Protein AF-A0A944C0K7-F1 (afdb_monomer)

pLDDT: mean 87.81, std 10.95, range [51.09, 97.62]

Mean predicted aligned error: 5.18 Å

Foldseek 3Di:
DPDPVVVVVLVVQLVVLCVVLVVLQVVVVVLLVCCVPVVADDCVVDDNPSPPSNLLSQLSNQLSVCLVVLCVPPNVCSNVVSVVSSVVSSVVVRVVCVVRHD

Secondary structure (DSSP, 8-state):
---HHHHHHHHHHHHHHHHHHHHHHHHHHHHHHHHHHHSS--GGGS-TTHHHHHHHHHHHHHHHHHHHHHHHHHGGGHHHHHHHHHHHHHHHHHHHHHHHH-

Sequence (102 aa):
MKCKSFNLYYLLSCIGVLIASYYPLSMGVRVITDMIVNGTVMKEDYPKYIIPYTPISIAVIVGVLLMPLCIKLFKKLALAIGAWFSTAVFFVAEFLFEQKVV

Structure (mmCIF, N/CA/C/O backbone):
data_AF-A0A944C0K7-F1
#
_entry.id   AF-A0A944C0K7-F1
#
loop_
_atom_site.group_PDB
_atom_site.id
_atom_site.type_symbol
_atom_site.label_atom_id
_atom_site.label_alt_id
_atom_site.label_comp_id
_atom_site.label_asym_id
_atom_site.label_entity_id
_atom_site.label_seq_id
_atom_site.pdbx_PDB_ins_code
_atom_site.Cartn_x
_atom_site.Cartn_y
_atom_site.Cartn_z
_atom_site.occupancy
_atom_site.B_iso_or_equiv
_atom_site.auth_seq_id
_atom_site.auth_comp_id
_atom_site.auth_asym_id
_atom_site.auth_atom_id
_atom_site.pdbx_PDB_model_num
ATOM 1 N N . MET A 1 1 ? -19.872 -3.488 13.853 1.00 51.09 1 MET A N 1
ATOM 2 C CA . MET A 1 1 ? -20.203 -2.226 14.550 1.00 51.09 1 MET A CA 1
ATOM 3 C C . MET A 1 1 ? -21.093 -1.407 13.626 1.00 51.09 1 MET A C 1
ATOM 5 O O . MET A 1 1 ? -20.600 -0.922 12.622 1.00 51.09 1 MET A O 1
ATOM 9 N N . LYS A 1 2 ? -22.407 -1.318 13.878 1.00 53.75 2 LYS A N 1
ATOM 10 C CA . LYS A 1 2 ? -23.312 -0.465 13.083 1.00 53.75 2 LYS A CA 1
ATOM 11 C C . LYS A 1 2 ? -23.355 0.935 13.709 1.00 53.75 2 LYS A C 1
ATOM 13 O O . LYS A 1 2 ? -24.329 1.300 14.348 1.00 53.75 2 LYS A O 1
ATOM 18 N N . CYS A 1 3 ? -22.279 1.700 13.541 1.00 70.50 3 CYS A N 1
ATOM 19 C CA . CYS A 1 3 ? -22.294 3.145 13.773 1.00 70.50 3 CYS A CA 1
ATOM 20 C C . CYS A 1 3 ? -22.199 3.821 12.408 1.00 70.50 3 CYS A C 1
ATOM 22 O O . CYS A 1 3 ? -21.184 3.668 11.731 1.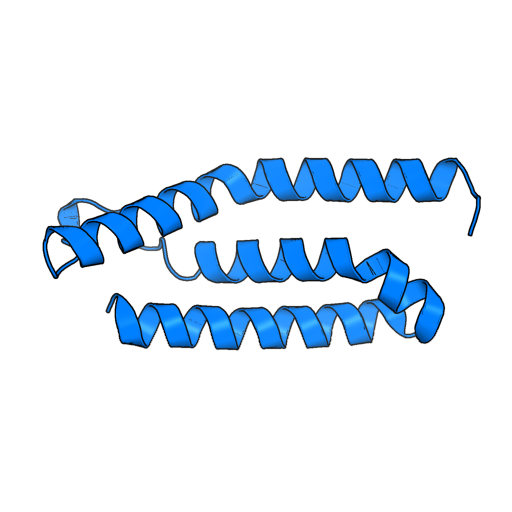00 70.50 3 C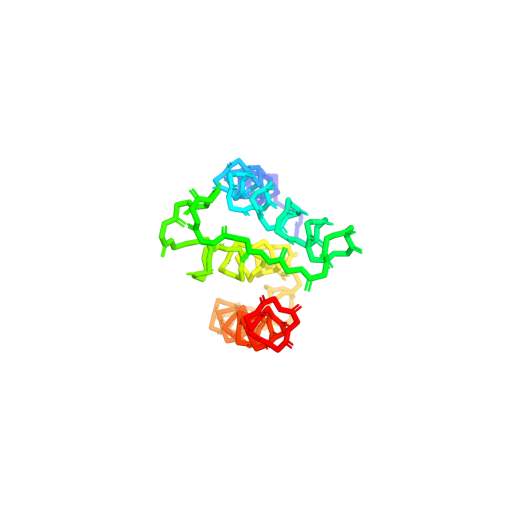YS A O 1
ATOM 24 N N . LYS A 1 4 ? -23.238 4.562 11.992 1.00 80.19 4 LYS A N 1
ATOM 25 C CA . LYS A 1 4 ? -23.235 5.290 10.706 1.00 80.19 4 LYS A CA 1
ATOM 26 C C . LYS A 1 4 ? -21.993 6.181 10.559 1.00 80.19 4 LYS A C 1
ATOM 28 O O . LYS A 1 4 ? -21.399 6.203 9.490 1.00 80.19 4 LYS A O 1
ATOM 33 N N . SER A 1 5 ? -21.566 6.822 11.650 1.00 87.25 5 SER A N 1
ATOM 34 C CA . SER A 1 5 ? -20.352 7.651 11.694 1.00 87.25 5 SER A CA 1
ATOM 35 C C . SER A 1 5 ? -19.073 6.859 11.375 1.00 87.25 5 SER A C 1
ATOM 37 O O . SER A 1 5 ? -18.273 7.291 10.553 1.00 87.25 5 SER A O 1
ATOM 39 N N . PHE A 1 6 ? -18.919 5.648 11.927 1.00 88.25 6 PHE A N 1
ATOM 40 C CA . PHE A 1 6 ? -17.751 4.801 11.652 1.00 88.25 6 PHE A CA 1
ATOM 41 C C . PHE A 1 6 ? -17.699 4.344 10.190 1.00 88.25 6 PHE A C 1
ATOM 43 O O . PHE A 1 6 ? -16.644 4.391 9.567 1.00 88.25 6 PHE A O 1
ATOM 50 N N . ASN A 1 7 ? -18.840 3.937 9.629 1.00 89.56 7 ASN A N 1
ATOM 51 C CA . ASN A 1 7 ? -18.904 3.516 8.229 1.00 89.56 7 ASN A CA 1
ATOM 52 C C . ASN A 1 7 ? -18.591 4.674 7.273 1.00 89.56 7 ASN A C 1
ATOM 54 O O . ASN A 1 7 ? -17.911 4.461 6.274 1.00 89.56 7 ASN A O 1
ATOM 58 N N . LEU A 1 8 ? -19.063 5.886 7.584 1.00 93.06 8 LEU A N 1
ATOM 59 C CA . LEU A 1 8 ? -18.758 7.078 6.796 1.00 93.06 8 LEU A CA 1
ATOM 60 C C . LEU A 1 8 ? -17.272 7.438 6.885 1.00 93.06 8 LEU A C 1
ATOM 62 O O . LEU A 1 8 ? -16.647 7.657 5.854 1.00 93.06 8 LEU A O 1
ATOM 66 N N . TYR A 1 9 ? -16.699 7.441 8.092 1.00 92.50 9 TYR A N 1
ATOM 67 C CA . TYR A 1 9 ? -15.265 7.646 8.294 1.00 92.50 9 TYR A CA 1
ATOM 68 C C . TYR A 1 9 ? -14.439 6.644 7.478 1.00 92.50 9 TYR A C 1
ATOM 70 O O . TYR A 1 9 ? -13.590 7.050 6.693 1.00 92.50 9 TYR A O 1
ATOM 78 N N . TYR A 1 10 ? -14.745 5.349 7.595 1.00 94.00 10 TYR A N 1
ATOM 79 C CA . TYR A 1 10 ? -14.054 4.293 6.858 1.00 94.00 10 TYR A CA 1
ATOM 80 C C . TYR A 1 10 ? -14.159 4.477 5.338 1.00 94.00 10 TYR A C 1
ATOM 82 O O . TYR A 1 10 ? -13.160 4.349 4.632 1.00 94.00 10 TYR A O 1
ATOM 90 N N . LEU A 1 11 ? -15.349 4.817 4.834 1.00 95.50 11 LEU A N 1
ATOM 91 C CA . LEU A 1 11 ? -15.562 5.075 3.412 1.00 95.50 11 LEU A CA 1
ATOM 92 C C . LEU A 1 11 ? -14.731 6.270 2.927 1.00 95.50 11 LEU A C 1
ATOM 94 O O . LEU A 1 11 ? -14.065 6.166 1.900 1.00 95.50 11 LEU A O 1
ATOM 98 N N . LEU A 1 12 ? -14.732 7.379 3.673 1.00 96.69 12 LEU A N 1
ATOM 99 C CA . LEU A 1 12 ? -13.929 8.557 3.346 1.00 96.69 12 LEU A CA 1
ATOM 100 C C . LEU A 1 12 ? -12.430 8.247 3.386 1.00 96.69 12 LEU A C 1
ATOM 102 O O . LEU A 1 12 ? -11.703 8.693 2.503 1.00 96.69 12 LEU A O 1
ATOM 106 N N . SER A 1 13 ? -11.970 7.445 4.351 1.00 95.31 13 SER A N 1
ATOM 107 C CA . SER A 1 13 ? -10.583 6.975 4.393 1.00 95.31 13 SER A CA 1
ATOM 108 C C . SER A 1 13 ? -10.232 6.141 3.163 1.00 95.31 13 SER A C 1
ATOM 110 O O . SER A 1 13 ? -9.197 6.386 2.551 1.00 95.31 13 SER A O 1
ATOM 112 N N . CYS A 1 14 ? -11.096 5.206 2.754 1.00 96.62 14 CYS A N 1
ATOM 113 C CA . CYS A 1 14 ? -10.875 4.406 1.548 1.00 96.62 14 CYS A CA 1
ATOM 114 C C . CYS A 1 14 ? -10.784 5.290 0.300 1.00 96.62 14 CYS A C 1
ATOM 116 O O . CYS A 1 14 ? -9.832 5.174 -0.465 1.00 96.62 14 CYS A O 1
ATOM 118 N N . ILE A 1 15 ? -11.743 6.200 0.114 1.00 97.62 15 ILE A N 1
ATOM 119 C CA . ILE A 1 15 ? -11.770 7.107 -1.040 1.00 97.62 15 ILE A CA 1
ATOM 120 C C . ILE A 1 15 ? -10.532 8.007 -1.047 1.00 97.62 15 ILE A C 1
ATOM 122 O O . ILE A 1 15 ? -9.859 8.109 -2.069 1.00 97.62 15 ILE A O 1
ATOM 126 N N . GLY A 1 16 ? -10.195 8.625 0.087 1.00 97.25 16 GLY A N 1
ATOM 127 C CA . GLY A 1 16 ? -9.039 9.513 0.189 1.00 97.25 16 GLY A CA 1
ATOM 128 C C . GLY A 1 16 ? -7.727 8.800 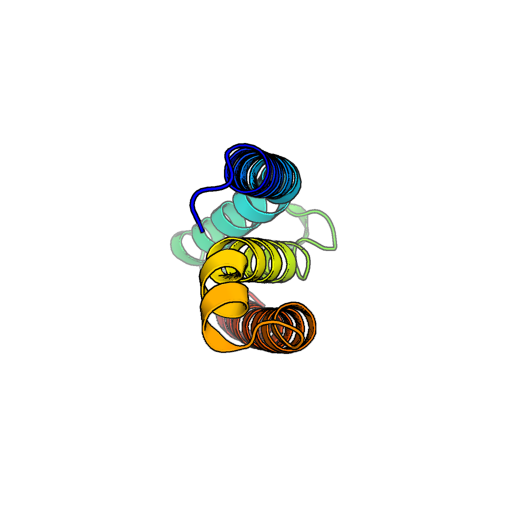-0.133 1.00 97.25 16 GLY A C 1
ATOM 129 O O . GLY A 1 16 ? -6.907 9.325 -0.883 1.00 97.25 16 GLY A O 1
ATOM 130 N N . VAL A 1 17 ? -7.557 7.575 0.367 1.00 96.81 17 VAL A N 1
ATOM 131 C CA . VAL A 1 17 ? -6.363 6.762 0.105 1.00 96.81 17 VAL A CA 1
ATOM 132 C C . VAL A 1 17 ? -6.296 6.336 -1.358 1.00 96.81 17 VAL A C 1
ATOM 134 O O . VAL A 1 17 ? -5.225 6.420 -1.950 1.00 96.81 17 VAL A O 1
ATOM 137 N N . LEU A 1 18 ? -7.415 5.936 -1.970 1.00 96.50 18 LEU A N 1
ATOM 138 C CA . LEU A 1 18 ? -7.460 5.587 -3.394 1.00 96.50 18 LEU A CA 1
ATOM 139 C C . LEU A 1 18 ? -7.104 6.781 -4.288 1.00 96.50 18 LEU A C 1
ATOM 141 O O . LEU A 1 18 ? -6.323 6.624 -5.223 1.00 96.50 18 LEU A O 1
ATOM 145 N N . ILE A 1 19 ? -7.619 7.974 -3.975 1.00 96.81 19 ILE A N 1
ATOM 146 C CA . ILE A 1 19 ? -7.292 9.206 -4.705 1.00 96.81 19 ILE A CA 1
ATOM 147 C C . ILE A 1 19 ? -5.801 9.530 -4.562 1.00 96.81 19 ILE A C 1
ATOM 149 O O . ILE A 1 19 ? -5.120 9.733 -5.565 1.00 96.81 19 ILE A O 1
ATOM 153 N N . ALA A 1 20 ? -5.273 9.529 -3.334 1.00 94.44 20 ALA A N 1
ATOM 154 C CA . ALA A 1 20 ? -3.859 9.811 -3.076 1.00 94.44 20 ALA A CA 1
ATOM 155 C C . ALA A 1 20 ? -2.917 8.783 -3.733 1.00 94.44 20 ALA A C 1
ATOM 157 O O . ALA A 1 20 ? -1.814 9.125 -4.156 1.00 94.44 20 ALA A O 1
ATOM 158 N N . SER A 1 21 ? -3.369 7.534 -3.856 1.00 95.44 21 SER A N 1
ATOM 159 C CA . SER A 1 21 ? -2.602 6.420 -4.424 1.00 95.44 21 SER A CA 1
ATOM 160 C C . SER A 1 21 ? -2.688 6.320 -5.949 1.00 95.44 21 SER A C 1
ATOM 162 O O . SER A 1 21 ? -1.967 5.519 -6.542 1.00 95.44 21 SER A O 1
ATOM 164 N N . TYR A 1 22 ? -3.545 7.105 -6.609 1.00 93.69 22 TYR A N 1
ATOM 165 C CA . TYR A 1 22 ? -3.794 6.973 -8.047 1.00 93.69 22 TYR A CA 1
ATOM 166 C C . TYR A 1 22 ? -2.521 7.150 -8.888 1.00 93.69 22 TYR A C 1
ATOM 168 O O . TYR A 1 22 ? -2.231 6.341 -9.773 1.00 93.69 22 TYR A O 1
ATOM 176 N N . TYR A 1 23 ? -1.732 8.186 -8.592 1.00 90.75 23 TYR A N 1
ATOM 177 C CA . TYR A 1 23 ? -0.515 8.468 -9.350 1.00 90.75 23 TYR A CA 1
ATOM 178 C C . TYR A 1 23 ? 0.544 7.366 -9.172 1.00 90.75 23 TYR A C 1
ATOM 180 O O . TYR A 1 23 ? 0.927 6.776 -10.183 1.00 90.75 23 TYR A O 1
ATOM 188 N N . PRO A 1 24 ? 0.964 6.988 -7.946 1.00 91.31 24 PRO A N 1
ATOM 189 C CA . PRO A 1 24 ? 1.931 5.905 -7.786 1.00 91.31 24 PRO A CA 1
ATOM 190 C C . PRO A 1 24 ? 1.453 4.576 -8.376 1.00 91.31 24 PRO A C 1
ATOM 192 O O . PRO A 1 24 ? 2.225 3.912 -9.054 1.00 91.31 24 PRO A O 1
ATOM 195 N N . LEU A 1 25 ? 0.177 4.207 -8.204 1.00 91.81 25 LEU A N 1
ATOM 196 C CA . LEU A 1 25 ? -0.348 2.963 -8.775 1.00 91.81 25 LEU A CA 1
ATOM 197 C C . LEU A 1 25 ? -0.333 2.962 -10.304 1.00 91.81 25 LEU A C 1
ATOM 199 O O . LEU A 1 25 ? 0.065 1.966 -10.905 1.00 91.81 25 LEU A O 1
ATOM 203 N N . SER A 1 26 ? -0.743 4.060 -10.944 1.00 90.81 26 SER A N 1
ATOM 204 C CA . SER A 1 26 ? -0.730 4.143 -12.410 1.00 90.81 26 SER A CA 1
ATOM 205 C C . SER A 1 26 ? 0.694 4.084 -12.973 1.00 90.81 26 SER A C 1
ATOM 207 O O . SER A 1 26 ? 0.920 3.420 -13.985 1.00 90.81 26 SER A O 1
ATOM 209 N N . MET A 1 27 ? 1.667 4.686 -12.283 1.00 88.56 27 MET A N 1
ATOM 210 C CA . MET A 1 27 ? 3.085 4.556 -12.628 1.00 88.56 27 MET A CA 1
ATOM 211 C C . MET A 1 27 ? 3.597 3.128 -12.410 1.00 88.56 27 MET A C 1
ATOM 213 O O . MET A 1 27 ? 4.279 2.596 -13.279 1.00 88.56 27 MET A O 1
ATOM 217 N N . GLY A 1 28 ? 3.212 2.469 -11.315 1.00 88.62 28 GLY A N 1
ATOM 218 C CA . GLY A 1 28 ? 3.533 1.063 -11.065 1.00 88.62 28 GLY A CA 1
ATOM 219 C C . GLY A 1 28 ? 3.033 0.121 -12.162 1.00 88.62 28 GLY A C 1
ATOM 220 O O . GLY A 1 28 ? 3.777 -0.741 -12.622 1.00 88.62 28 GLY A O 1
ATOM 221 N N . VAL A 1 29 ? 1.795 0.312 -12.632 1.00 89.44 29 VAL A N 1
ATOM 222 C CA . VAL A 1 29 ? 1.224 -0.473 -13.742 1.00 89.44 29 VAL A CA 1
ATOM 223 C C . VAL A 1 29 ? 2.002 -0.251 -15.038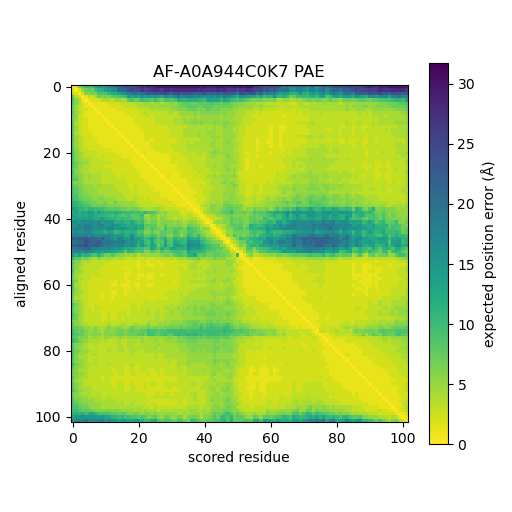 1.00 89.44 29 VAL A C 1
ATOM 225 O O . VAL A 1 29 ? 2.291 -1.220 -15.740 1.00 89.44 29 VAL A O 1
ATOM 228 N N . ARG A 1 30 ? 2.366 0.998 -15.355 1.00 87.44 30 ARG A N 1
ATOM 229 C CA . ARG A 1 30 ? 3.170 1.315 -16.548 1.00 87.44 30 ARG A CA 1
ATOM 230 C C . ARG A 1 30 ? 4.528 0.628 -16.511 1.00 87.44 30 ARG A C 1
ATOM 232 O O . ARG A 1 30 ? 4.871 -0.066 -17.454 1.00 87.44 30 ARG A O 1
ATOM 239 N N . VAL A 1 31 ? 5.221 0.723 -15.381 1.00 86.62 31 VAL A N 1
ATOM 240 C CA . VAL A 1 31 ? 6.523 0.084 -15.162 1.00 86.62 31 VAL A CA 1
ATOM 241 C C . VAL A 1 31 ? 6.448 -1.434 -15.354 1.00 86.62 31 VAL A C 1
ATOM 243 O O . VAL A 1 31 ? 7.273 -2.010 -16.056 1.00 86.62 31 VAL A O 1
ATOM 246 N 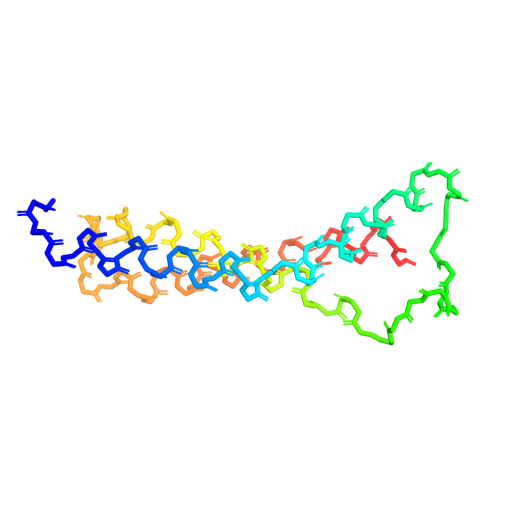N . ILE A 1 32 ? 5.435 -2.093 -14.781 1.00 87.19 32 ILE A N 1
ATOM 247 C CA . ILE A 1 32 ? 5.224 -3.536 -14.980 1.00 87.19 32 ILE A CA 1
ATOM 248 C C . ILE A 1 32 ? 4.931 -3.847 -16.454 1.00 87.19 32 ILE A C 1
ATOM 250 O O . ILE A 1 32 ? 5.446 -4.826 -16.988 1.00 87.19 32 ILE A O 1
ATOM 254 N N . THR A 1 33 ? 4.116 -3.024 -17.116 1.00 87.12 33 THR A N 1
ATOM 255 C CA . THR A 1 33 ? 3.777 -3.201 -18.536 1.00 87.12 33 THR A CA 1
ATOM 256 C C . THR A 1 33 ? 5.023 -3.095 -19.411 1.00 87.12 33 THR A C 1
ATOM 258 O O . THR A 1 33 ? 5.244 -3.964 -20.249 1.00 87.12 33 THR A O 1
ATOM 261 N N . ASP A 1 34 ? 5.877 -2.103 -19.171 1.00 86.12 34 ASP A N 1
ATOM 262 C CA . ASP A 1 34 ? 7.121 -1.923 -19.918 1.00 86.12 34 ASP A CA 1
ATOM 263 C C . ASP A 1 34 ? 8.108 -3.064 -19.669 1.00 86.12 34 ASP A C 1
ATOM 265 O O . ASP A 1 34 ? 8.707 -3.561 -20.621 1.00 86.12 34 ASP A O 1
ATOM 269 N N . MET A 1 35 ? 8.217 -3.559 -18.430 1.00 85.88 35 MET A N 1
ATOM 270 C CA . MET A 1 35 ? 9.001 -4.767 -18.146 1.00 85.88 35 MET A CA 1
ATOM 271 C C . MET A 1 35 ? 8.490 -5.985 -18.922 1.00 85.88 35 MET A C 1
ATOM 273 O O . MET A 1 35 ? 9.292 -6.768 -19.421 1.00 85.88 35 MET A O 1
ATOM 277 N N . ILE A 1 36 ? 7.171 -6.161 -19.039 1.00 86.69 36 ILE A N 1
ATOM 278 C CA . ILE A 1 36 ? 6.578 -7.299 -19.758 1.00 86.69 36 ILE A CA 1
ATOM 279 C C . ILE A 1 36 ? 6.772 -7.167 -21.274 1.00 86.69 36 ILE A C 1
ATOM 281 O O . ILE A 1 36 ? 7.059 -8.162 -21.936 1.00 86.69 36 ILE A O 1
ATOM 285 N N . VAL A 1 37 ? 6.593 -5.965 -21.830 1.00 88.06 37 VAL A N 1
ATOM 286 C CA . VAL A 1 37 ? 6.614 -5.731 -23.284 1.00 88.06 37 VAL A CA 1
ATOM 287 C C . VAL A 1 37 ? 8.038 -5.581 -23.817 1.00 88.06 37 VAL A C 1
ATOM 289 O O . VAL A 1 37 ? 8.374 -6.182 -24.834 1.00 88.06 37 VAL A O 1
ATOM 292 N N . ASN A 1 38 ? 8.876 -4.801 -23.134 1.00 84.50 38 ASN A N 1
ATOM 293 C CA . ASN A 1 38 ? 10.213 -4.427 -23.600 1.00 84.50 38 ASN A CA 1
ATOM 294 C C . ASN A 1 38 ? 11.333 -5.206 -22.891 1.00 84.50 38 ASN A C 1
ATOM 296 O O . ASN A 1 38 ? 12.486 -5.134 -23.310 1.00 84.50 38 ASN A O 1
ATOM 300 N N . GLY A 1 39 ? 11.024 -5.932 -21.810 1.00 82.25 39 GLY A N 1
ATOM 301 C CA . GLY A 1 39 ? 12.009 -6.663 -21.004 1.00 82.25 39 GLY A CA 1
ATOM 302 C C . GLY A 1 39 ? 12.879 -5.774 -20.110 1.00 82.25 39 GLY A C 1
ATOM 303 O O . GLY A 1 39 ? 13.744 -6.283 -19.403 1.00 82.25 39 GLY A O 1
ATOM 304 N N . THR A 1 40 ? 12.679 -4.456 -20.149 1.00 79.25 40 THR A N 1
ATOM 305 C CA . THR A 1 40 ? 13.482 -3.475 -19.419 1.00 79.25 40 THR A CA 1
ATOM 306 C C . THR A 1 40 ? 12.710 -2.172 -19.245 1.00 79.25 40 THR A C 1
ATOM 308 O O . THR A 1 40 ? 11.883 -1.800 -20.076 1.00 79.25 40 THR A O 1
ATOM 311 N N . VAL A 1 41 ? 13.037 -1.446 -18.180 1.00 78.25 41 VAL A N 1
ATOM 312 C CA . VAL A 1 41 ? 12.488 -0.127 -17.858 1.00 78.25 41 VAL A CA 1
ATOM 313 C C . VAL A 1 41 ? 13.588 0.913 -18.047 1.00 78.25 41 VAL A C 1
ATOM 315 O O . VAL A 1 41 ? 14.601 0.898 -17.346 1.00 78.25 41 VAL A O 1
ATOM 318 N N . MET A 1 42 ? 13.423 1.798 -19.032 1.00 72.44 42 MET A N 1
ATOM 319 C CA . MET A 1 42 ? 14.400 2.853 -19.317 1.00 72.44 42 MET A CA 1
ATOM 320 C C . MET A 1 42 ? 14.286 3.967 -18.282 1.00 72.44 42 MET A C 1
ATOM 322 O O . MET A 1 42 ? 13.226 4.556 -18.095 1.00 72.44 42 MET A O 1
ATOM 326 N N . LYS A 1 43 ? 15.391 4.297 -17.606 1.00 66.94 43 LYS A N 1
ATOM 327 C CA . LYS A 1 43 ? 15.401 5.323 -16.546 1.00 66.94 43 LYS A CA 1
ATOM 328 C C . LYS A 1 43 ? 15.039 6.724 -17.050 1.00 66.94 43 LYS A C 1
ATOM 330 O O . LYS A 1 43 ? 14.655 7.559 -16.239 1.00 66.94 43 LYS A O 1
ATOM 335 N N . GLU A 1 44 ? 15.175 6.980 -18.348 1.00 69.06 44 GLU A N 1
ATOM 336 C CA . GLU A 1 44 ? 14.817 8.255 -18.979 1.00 69.06 44 GLU A CA 1
ATOM 337 C C . GLU A 1 44 ? 13.302 8.493 -19.032 1.00 69.06 44 GLU A C 1
ATOM 339 O O . GLU A 1 44 ? 12.860 9.636 -18.913 1.00 69.06 44 GLU A O 1
ATOM 344 N N . ASP A 1 45 ? 12.509 7.425 -19.142 1.00 68.56 45 ASP A N 1
ATOM 345 C CA . ASP A 1 45 ? 11.053 7.503 -19.322 1.00 68.56 45 ASP A CA 1
ATOM 346 C C . ASP A 1 45 ? 10.298 7.727 -18.004 1.00 68.56 45 ASP A C 1
ATOM 348 O O . ASP A 1 45 ? 9.082 7.947 -17.981 1.00 68.56 45 ASP A O 1
ATOM 352 N N . TYR A 1 46 ? 11.020 7.693 -16.882 1.00 66.38 46 TYR A N 1
ATOM 353 C CA . TYR A 1 46 ? 10.435 7.625 -15.557 1.00 66.38 46 TYR A CA 1
ATOM 354 C C . TYR A 1 46 ? 11.024 8.665 -14.597 1.00 66.38 46 TYR A C 1
ATOM 356 O O . TYR A 1 46 ? 12.244 8.793 -14.473 1.00 66.38 46 TYR A O 1
ATOM 364 N N . PRO A 1 47 ? 10.183 9.401 -13.840 1.00 63.66 47 PRO A N 1
ATOM 365 C CA . PRO A 1 47 ? 10.673 10.266 -12.778 1.00 63.66 47 PRO A CA 1
ATOM 366 C C . PRO A 1 47 ? 11.471 9.437 -11.770 1.00 63.66 47 PRO A C 1
ATOM 368 O O . PRO A 1 47 ? 11.094 8.311 -11.444 1.00 63.66 47 PRO A O 1
ATOM 371 N N . LYS A 1 48 ? 12.556 10.022 -11.251 1.00 58.12 48 LYS A N 1
ATOM 372 C CA . LYS A 1 48 ? 13.650 9.356 -10.517 1.00 58.12 48 LYS A CA 1
ATOM 373 C C . LYS A 1 48 ? 13.257 8.545 -9.257 1.00 58.12 48 LYS A C 1
ATOM 375 O O . LYS A 1 48 ? 14.146 8.013 -8.608 1.00 58.12 48 LYS A O 1
ATOM 380 N N . TYR A 1 49 ? 11.977 8.399 -8.904 1.00 56.72 49 TYR A N 1
ATOM 381 C CA . TYR A 1 49 ? 11.528 7.763 -7.657 1.00 56.72 49 TYR A CA 1
ATOM 382 C C . TYR A 1 49 ? 10.149 7.071 -7.744 1.00 56.72 49 TYR A C 1
ATOM 384 O O . TYR A 1 49 ? 9.332 7.248 -6.858 1.00 56.72 49 TYR A O 1
ATOM 392 N N . ILE A 1 50 ? 9.808 6.290 -8.777 1.00 62.69 50 ILE A N 1
ATOM 393 C CA . ILE A 1 50 ? 8.515 5.538 -8.776 1.00 62.69 50 ILE A CA 1
ATOM 394 C C . ILE A 1 50 ? 8.469 4.471 -7.674 1.00 62.69 50 ILE A C 1
ATOM 396 O O . ILE A 1 50 ? 7.425 4.215 -7.062 1.00 62.69 50 ILE A O 1
ATOM 400 N N . ILE A 1 51 ? 9.626 3.873 -7.411 1.00 62.41 51 ILE A N 1
ATOM 401 C CA . ILE A 1 51 ? 9.908 3.060 -6.234 1.00 62.41 51 ILE A CA 1
ATOM 402 C C . ILE A 1 51 ? 10.517 4.033 -5.208 1.00 62.41 51 ILE A C 1
ATOM 404 O O . ILE A 1 51 ? 11.451 4.757 -5.564 1.00 62.41 51 ILE A O 1
ATOM 408 N N . PRO A 1 52 ? 9.975 4.144 -3.981 1.00 78.50 52 PRO A N 1
ATOM 409 C CA . PRO A 1 52 ? 9.078 3.190 -3.324 1.00 78.50 52 PRO A CA 1
ATOM 410 C C . PRO A 1 52 ? 7.585 3.581 -3.315 1.00 78.50 52 PRO A C 1
ATOM 412 O O . PRO A 1 52 ? 6.787 2.938 -2.632 1.00 78.50 52 PRO A O 1
ATOM 415 N N . TYR A 1 53 ? 7.155 4.621 -4.041 1.00 86.88 53 TYR A N 1
ATOM 416 C CA . TYR A 1 53 ? 5.784 5.146 -3.911 1.00 86.88 53 TYR A CA 1
ATOM 417 C C . TYR A 1 53 ? 4.688 4.140 -4.298 1.00 86.88 53 TYR A C 1
ATOM 419 O O . TYR A 1 53 ? 3.606 4.161 -3.704 1.00 86.88 53 TYR A O 1
ATOM 427 N N . THR A 1 54 ? 4.959 3.238 -5.249 1.00 91.69 54 THR A N 1
ATOM 428 C CA . THR A 1 54 ? 4.023 2.155 -5.605 1.00 91.69 54 THR A CA 1
ATOM 429 C C . THR A 1 54 ? 3.860 1.144 -4.454 1.00 91.69 54 THR A C 1
ATOM 431 O O . THR A 1 54 ? 2.727 0.985 -3.987 1.00 91.69 54 THR A O 1
ATOM 434 N N . PRO A 1 55 ? 4.939 0.525 -3.917 1.00 94.00 55 PRO A N 1
ATOM 435 C CA . PRO A 1 55 ? 4.870 -0.292 -2.701 1.00 94.00 55 PRO A CA 1
ATOM 436 C C . PRO A 1 55 ? 4.174 0.386 -1.513 1.00 94.00 55 PRO A C 1
ATOM 438 O O . PRO A 1 55 ? 3.325 -0.230 -0.868 1.00 94.00 55 PRO A O 1
ATOM 441 N N . ILE A 1 56 ? 4.474 1.665 -1.245 1.00 94.88 56 ILE A N 1
ATOM 442 C CA . ILE A 1 56 ? 3.843 2.427 -0.152 1.00 94.88 56 ILE A CA 1
ATOM 443 C C . ILE A 1 56 ? 2.330 2.521 -0.365 1.00 94.88 56 ILE A C 1
ATOM 445 O O . ILE A 1 56 ? 1.554 2.286 0.559 1.00 94.88 56 ILE A O 1
ATOM 449 N N . SER A 1 57 ? 1.897 2.831 -1.586 1.00 95.12 57 SER A N 1
ATOM 450 C CA . SER A 1 57 ? 0.473 2.960 -1.909 1.00 95.12 57 SER A CA 1
ATOM 451 C C . SER A 1 57 ? -0.276 1.640 -1.714 1.00 95.12 57 SER A C 1
ATOM 453 O O . SER A 1 57 ? -1.347 1.621 -1.108 1.00 95.12 57 SER A O 1
ATOM 455 N N . ILE A 1 58 ? 0.314 0.521 -2.149 1.00 95.81 58 ILE A N 1
ATOM 456 C CA . ILE A 1 58 ? -0.242 -0.823 -1.931 1.00 95.81 58 ILE A CA 1
ATOM 457 C C . ILE A 1 58 ? -0.376 -1.106 -0.429 1.00 95.81 58 ILE A C 1
ATOM 459 O O . ILE A 1 58 ? -1.446 -1.509 0.029 1.00 95.81 58 ILE A O 1
ATOM 463 N N . ALA A 1 59 ? 0.679 -0.844 0.346 1.00 97.12 59 ALA A N 1
ATOM 464 C CA . ALA A 1 59 ? 0.686 -1.051 1.789 1.00 97.12 59 ALA A CA 1
ATOM 465 C C . ALA A 1 59 ? -0.416 -0.261 2.508 1.00 97.12 59 ALA A C 1
ATOM 467 O O . ALA A 1 59 ? -1.156 -0.829 3.313 1.00 97.12 59 ALA A O 1
ATOM 468 N N . VAL A 1 60 ? -0.570 1.028 2.192 1.00 96.06 60 VAL A N 1
ATOM 469 C CA . VAL A 1 60 ? -1.570 1.898 2.831 1.00 96.06 60 VAL A CA 1
ATOM 470 C C . VAL A 1 60 ? -2.993 1.486 2.447 1.00 96.06 60 VAL A C 1
ATOM 472 O O . VAL A 1 60 ? -3.856 1.422 3.322 1.00 96.06 60 VAL A O 1
ATOM 475 N N . ILE A 1 61 ? -3.250 1.151 1.176 1.00 97.06 61 ILE A N 1
ATOM 476 C CA . ILE A 1 61 ? -4.562 0.649 0.733 1.00 97.06 61 ILE A CA 1
ATOM 477 C C . ILE A 1 61 ? -4.933 -0.616 1.505 1.00 97.06 61 ILE A C 1
ATOM 479 O O . ILE A 1 61 ? -6.024 -0.695 2.073 1.00 97.06 61 ILE A O 1
ATOM 483 N N . VAL A 1 62 ? -4.023 -1.590 1.562 1.00 96.38 62 VAL A N 1
ATOM 484 C CA . VAL A 1 62 ? -4.260 -2.855 2.263 1.00 96.38 62 VAL A CA 1
ATOM 485 C C . VAL A 1 62 ? -4.496 -2.613 3.756 1.00 96.38 62 VAL A C 1
ATOM 487 O O . VAL A 1 62 ? -5.458 -3.140 4.315 1.00 96.38 62 VAL A O 1
ATOM 490 N N . GLY A 1 63 ? -3.683 -1.768 4.393 1.00 95.88 63 GLY A N 1
ATOM 491 C CA . GLY A 1 63 ? -3.844 -1.403 5.800 1.00 95.88 63 GLY A CA 1
ATOM 492 C C . GLY A 1 63 ? -5.202 -0.776 6.110 1.00 95.88 63 GLY A C 1
ATOM 493 O O . GLY A 1 63 ? -5.862 -1.148 7.082 1.00 95.88 63 GLY A O 1
ATOM 494 N N . VAL A 1 64 ? -5.654 0.146 5.258 1.00 95.69 64 VAL A N 1
ATOM 495 C CA . VAL A 1 64 ? -6.946 0.827 5.412 1.00 95.69 64 VAL A CA 1
ATOM 496 C C . VAL A 1 64 ? -8.094 -0.158 5.226 1.00 95.69 64 VAL A C 1
ATOM 498 O O . VAL A 1 64 ? -8.976 -0.207 6.081 1.00 95.69 64 VAL A O 1
ATOM 501 N N . LEU A 1 65 ? -8.058 -0.998 4.187 1.00 95.69 65 LEU A N 1
ATOM 502 C CA . LEU A 1 65 ? -9.087 -2.014 3.930 1.00 95.69 65 LEU A CA 1
ATOM 503 C C . LEU A 1 65 ? -9.196 -3.053 5.055 1.00 95.69 65 LEU A C 1
ATOM 505 O O . LEU A 1 65 ? -10.290 -3.532 5.357 1.00 95.69 65 LEU A O 1
ATOM 509 N N . LEU A 1 66 ? -8.080 -3.390 5.706 1.00 95.31 66 LEU A N 1
ATOM 510 C CA . LEU A 1 66 ? -8.056 -4.324 6.832 1.00 95.31 66 LEU A CA 1
ATOM 511 C C . LEU A 1 66 ? -8.461 -3.684 8.161 1.00 95.31 66 LEU A C 1
ATOM 513 O O . LEU A 1 66 ? -8.783 -4.406 9.106 1.00 95.31 66 LEU A O 1
ATOM 517 N N . MET A 1 67 ? -8.521 -2.354 8.251 1.00 92.81 67 MET A N 1
ATOM 518 C CA . MET A 1 67 ? -8.804 -1.644 9.498 1.00 92.81 67 MET A CA 1
ATOM 519 C C . MET A 1 67 ? -10.098 -2.103 10.203 1.00 92.81 67 MET A C 1
ATOM 521 O O . MET A 1 67 ? -10.054 -2.340 11.413 1.00 92.81 67 MET A O 1
ATOM 525 N N . PRO A 1 68 ? -11.243 -2.326 9.518 1.00 91.94 68 PRO A N 1
ATOM 526 C CA . PRO A 1 68 ? -12.449 -2.845 10.167 1.00 91.94 68 PRO A CA 1
ATOM 527 C C . PRO A 1 68 ? -12.247 -4.238 10.779 1.00 91.94 68 PRO A C 1
ATOM 529 O O . PRO A 1 68 ? -12.799 -4.534 11.843 1.00 91.94 68 PRO A O 1
ATOM 532 N N . LEU A 1 69 ? -11.445 -5.087 10.127 1.00 93.06 69 LEU A N 1
ATOM 533 C CA . LEU A 1 69 ? -11.094 -6.415 10.625 1.00 93.06 69 LEU A CA 1
ATOM 534 C C . LEU A 1 69 ? -10.150 -6.309 11.829 1.00 93.06 69 LEU A C 1
ATOM 536 O O . LEU A 1 69 ? -10.415 -6.925 12.862 1.00 93.06 69 LEU A O 1
ATOM 540 N N . CYS A 1 70 ? -9.113 -5.473 11.74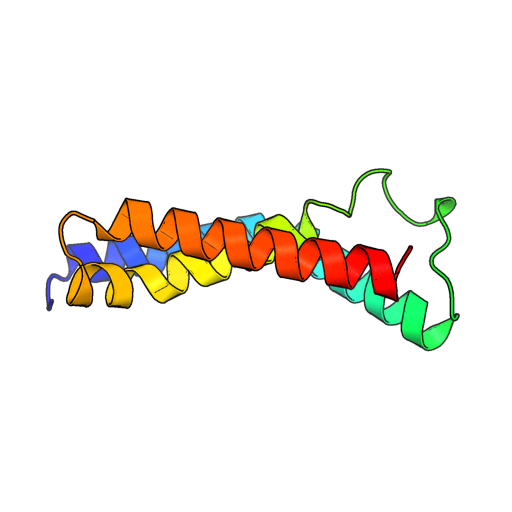4 1.00 92.88 70 CYS A N 1
ATOM 541 C CA . CYS A 1 70 ? -8.181 -5.215 12.841 1.00 92.88 70 CYS A CA 1
ATOM 542 C C . CYS A 1 70 ? -8.905 -4.683 14.087 1.00 92.88 70 CYS A C 1
ATOM 544 O O . CYS A 1 70 ? -8.664 -5.165 15.193 1.00 92.88 70 CYS A O 1
ATOM 546 N N . ILE A 1 71 ? -9.847 -3.747 13.920 1.00 92.88 71 ILE A N 1
ATOM 547 C CA . ILE A 1 71 ? -10.670 -3.206 15.014 1.00 92.88 71 ILE A CA 1
ATOM 548 C C . ILE A 1 71 ? -11.552 -4.296 15.627 1.00 92.88 71 ILE A C 1
ATOM 550 O O . ILE A 1 71 ? -11.661 -4.379 16.853 1.00 92.88 71 ILE A O 1
ATOM 554 N N . LYS A 1 72 ? -12.155 -5.160 14.799 1.00 91.94 72 LYS A N 1
ATOM 555 C CA . LYS A 1 72 ? -13.003 -6.263 15.271 1.00 91.94 72 LYS A CA 1
ATOM 556 C C . LYS A 1 72 ? -12.217 -7.288 16.098 1.00 91.94 72 LYS A C 1
ATOM 558 O O . LYS A 1 72 ? -12.740 -7.753 17.108 1.00 91.94 72 LYS A O 1
ATOM 563 N N . LEU A 1 73 ? -10.999 -7.634 15.676 1.00 93.69 73 LEU A N 1
ATOM 564 C CA . LEU A 1 73 ? -10.186 -8.685 16.300 1.00 93.69 73 LEU A CA 1
ATOM 565 C C . LEU A 1 73 ? -9.363 -8.178 17.491 1.00 93.69 73 LEU A C 1
ATOM 567 O O . LEU A 1 73 ? -9.372 -8.792 18.554 1.00 93.69 73 LEU A O 1
ATOM 571 N N . PHE A 1 74 ? -8.685 -7.041 17.337 1.00 92.50 74 PHE A N 1
ATOM 572 C CA . PHE A 1 74 ? -7.644 -6.592 18.267 1.00 92.50 74 PHE A CA 1
ATOM 573 C C . PHE A 1 74 ? -8.006 -5.326 19.050 1.00 92.50 74 PHE A C 1
ATOM 575 O O . PHE A 1 74 ? -7.280 -4.928 19.965 1.00 92.50 74 PHE A O 1
ATOM 582 N N . LYS A 1 75 ? -9.146 -4.696 18.730 1.00 90.75 75 LYS A N 1
ATOM 583 C CA . LYS A 1 75 ? -9.709 -3.536 19.439 1.00 90.75 75 LYS A CA 1
ATOM 584 C C . LYS A 1 75 ? -8.677 -2.411 19.616 1.00 90.75 75 LYS A C 1
ATOM 586 O O . LYS A 1 75 ? -8.372 -1.711 18.659 1.00 90.75 75 LYS A O 1
ATOM 591 N N . LYS A 1 76 ? -8.115 -2.243 20.821 1.00 90.88 76 LYS A N 1
ATOM 592 C CA . LYS A 1 76 ? -7.137 -1.187 21.149 1.00 90.88 76 LYS A CA 1
ATOM 593 C C . LYS A 1 76 ? -5.809 -1.332 20.396 1.00 90.88 76 LYS A C 1
ATOM 595 O O . LYS A 1 76 ? -5.165 -0.326 20.131 1.00 90.88 76 LYS A O 1
ATOM 600 N N . LEU A 1 77 ? -5.416 -2.554 20.027 1.00 94.06 77 LEU A N 1
ATOM 601 C CA . LEU A 1 77 ? -4.171 -2.817 19.293 1.00 94.06 77 LEU A CA 1
ATOM 602 C C . LEU A 1 77 ? -4.349 -2.778 17.769 1.00 94.06 77 LEU A C 1
ATOM 604 O O . LEU A 1 77 ? -3.390 -3.006 17.037 1.00 94.06 77 LEU A O 1
ATOM 608 N N . ALA A 1 78 ? -5.556 -2.478 17.280 1.00 92.44 78 ALA A N 1
ATOM 609 C CA . ALA A 1 78 ? -5.877 -2.504 15.856 1.00 92.44 78 ALA A CA 1
ATOM 610 C C . ALA A 1 78 ? -4.948 -1.627 15.010 1.00 92.44 78 ALA A C 1
ATOM 612 O O . ALA A 1 78 ? -4.507 -2.066 13.954 1.00 92.44 78 ALA A O 1
ATOM 613 N N . LEU A 1 79 ? -4.617 -0.425 15.492 1.00 92.00 79 LEU A N 1
ATOM 614 C CA . LEU A 1 79 ? -3.733 0.494 14.776 1.00 92.00 79 LEU A CA 1
ATOM 615 C C . LEU A 1 79 ? -2.295 -0.031 14.727 1.00 92.00 79 LEU A C 1
ATOM 617 O O . LEU A 1 79 ? -1.694 -0.036 13.661 1.00 92.00 79 LEU A O 1
ATOM 621 N N . ALA A 1 80 ? -1.765 -0.527 15.849 1.00 95.00 80 ALA A N 1
ATOM 622 C CA . ALA A 1 80 ? -0.412 -1.080 15.906 1.00 95.00 80 ALA A CA 1
ATOM 623 C C . ALA A 1 80 ? -0.264 -2.313 14.999 1.00 95.00 80 ALA A C 1
ATOM 625 O O . ALA A 1 80 ? 0.699 -2.419 14.245 1.00 95.00 80 ALA A O 1
ATOM 626 N N . ILE A 1 81 ? -1.249 -3.215 15.023 1.00 93.69 81 ILE A N 1
ATOM 627 C CA . ILE A 1 81 ? -1.247 -4.425 14.192 1.00 93.69 81 ILE A CA 1
ATOM 628 C C . ILE A 1 81 ? -1.464 -4.077 12.718 1.00 93.69 81 ILE A C 1
ATOM 630 O O . ILE A 1 81 ? -0.783 -4.628 11.860 1.00 93.69 81 I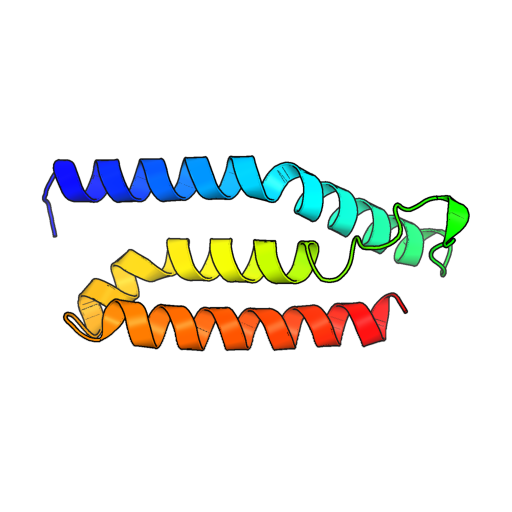LE A O 1
ATOM 634 N N . GLY A 1 82 ? -2.366 -3.141 12.415 1.00 93.94 82 GL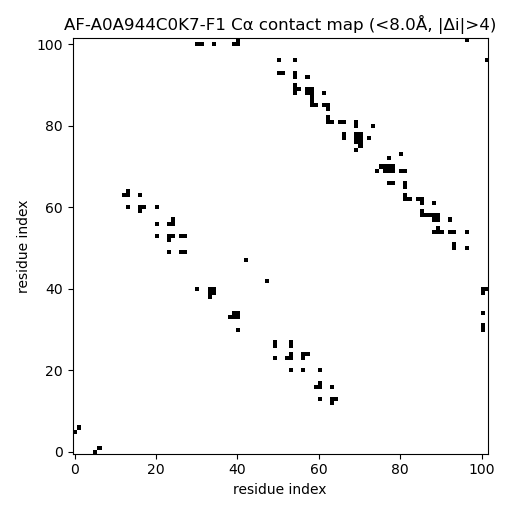Y A N 1
ATOM 635 C CA . GLY A 1 82 ? -2.575 -2.651 11.053 1.00 93.94 82 GLY A CA 1
ATOM 636 C C . GLY A 1 82 ? -1.326 -1.977 10.482 1.00 93.94 82 GLY A C 1
ATOM 637 O O . GLY A 1 82 ? -0.974 -2.226 9.331 1.00 93.94 82 GLY A O 1
ATOM 638 N N . ALA A 1 83 ? -0.616 -1.186 11.291 1.00 94.69 83 ALA A N 1
ATOM 639 C CA . ALA A 1 83 ? 0.651 -0.572 10.908 1.00 94.69 83 ALA A CA 1
ATOM 640 C C . ALA A 1 83 ? 1.724 -1.633 10.648 1.00 94.69 83 ALA A C 1
ATOM 642 O O . ALA A 1 83 ? 2.324 -1.632 9.581 1.00 94.69 83 ALA A O 1
ATOM 643 N N . TRP A 1 84 ? 1.900 -2.587 11.568 1.00 96.19 84 TRP A N 1
ATOM 644 C CA . TRP A 1 84 ? 2.843 -3.693 11.390 1.00 96.19 84 TRP A CA 1
ATOM 645 C C . TRP A 1 84 ? 2.557 -4.497 10.115 1.00 96.19 84 TRP A C 1
ATOM 647 O O . TRP A 1 84 ? 3.467 -4.759 9.330 1.00 96.19 84 TRP A O 1
ATOM 657 N N . PHE A 1 85 ? 1.286 -4.818 9.859 1.00 95.62 85 PHE A N 1
ATOM 658 C CA . PHE A 1 85 ? 0.877 -5.529 8.651 1.00 95.62 85 PHE A CA 1
ATOM 659 C C . PHE A 1 85 ? 1.141 -4.711 7.381 1.00 95.62 85 PHE A C 1
ATOM 661 O O . PHE A 1 85 ? 1.660 -5.240 6.404 1.00 95.62 85 PHE A O 1
ATOM 668 N N . SER A 1 86 ? 0.839 -3.411 7.399 1.00 96.44 86 SER A N 1
ATOM 669 C CA . SER A 1 86 ? 1.109 -2.516 6.265 1.00 96.44 86 SER A CA 1
ATOM 670 C C . SER A 1 86 ? 2.607 -2.426 5.978 1.00 96.44 86 SER A C 1
ATOM 672 O O . SER A 1 86 ? 3.015 -2.523 4.826 1.00 96.44 86 SER A O 1
ATOM 674 N N . THR A 1 87 ? 3.442 -2.323 7.013 1.00 96.44 87 THR A N 1
ATOM 675 C CA . THR A 1 87 ? 4.904 -2.344 6.875 1.00 96.44 87 THR A CA 1
ATOM 676 C C . THR A 1 87 ? 5.395 -3.657 6.265 1.00 96.44 87 THR A C 1
ATOM 678 O O . THR A 1 87 ? 6.256 -3.642 5.391 1.00 96.44 87 THR A O 1
ATOM 681 N N . ALA A 1 88 ? 4.828 -4.798 6.666 1.00 97.19 88 ALA A N 1
ATOM 682 C CA . ALA A 1 88 ? 5.164 -6.083 6.057 1.00 97.19 88 ALA A CA 1
ATOM 683 C C . ALA A 1 88 ? 4.784 -6.125 4.564 1.00 97.19 88 ALA A C 1
ATOM 685 O O . ALA A 1 88 ? 5.591 -6.542 3.737 1.00 97.19 88 ALA A O 1
ATOM 686 N N . VAL A 1 89 ? 3.588 -5.641 4.205 1.00 97.25 89 VAL A N 1
ATOM 687 C CA .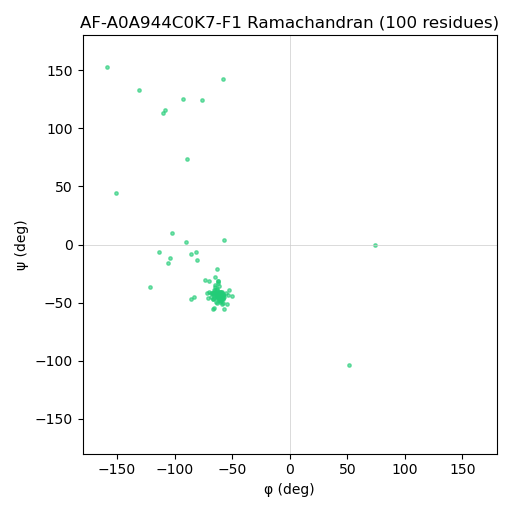 VAL A 1 89 ? 3.144 -5.530 2.802 1.00 97.25 89 VAL A CA 1
ATOM 688 C C . VAL A 1 89 ? 4.067 -4.618 1.997 1.00 97.25 89 VAL A C 1
ATOM 690 O O . VAL A 1 89 ? 4.395 -4.949 0.861 1.00 97.25 89 VAL A O 1
ATOM 693 N N . PHE A 1 90 ? 4.508 -3.504 2.586 1.00 96.38 90 PHE A N 1
ATOM 694 C CA . PHE A 1 90 ? 5.456 -2.585 1.964 1.00 96.38 90 PHE A CA 1
ATOM 695 C C . PHE A 1 90 ? 6.754 -3.300 1.580 1.00 96.38 90 PHE A C 1
ATOM 697 O O . PHE A 1 90 ? 7.098 -3.301 0.403 1.00 96.38 90 PHE A O 1
ATOM 704 N N . PHE A 1 91 ? 7.416 -3.969 2.529 1.00 96.06 91 PHE A N 1
ATOM 705 C CA . PHE A 1 91 ? 8.681 -4.658 2.256 1.00 96.06 91 PHE A CA 1
ATOM 706 C C . PHE A 1 91 ? 8.529 -5.793 1.242 1.00 96.06 91 PHE A C 1
ATOM 708 O O . PHE A 1 91 ? 9.389 -5.972 0.386 1.00 96.06 91 PHE A O 1
ATOM 715 N N . VAL A 1 92 ? 7.427 -6.549 1.298 1.00 96.12 92 VAL A N 1
ATOM 716 C CA . VAL A 1 92 ? 7.154 -7.601 0.306 1.00 96.12 92 VAL A CA 1
ATOM 717 C C . VAL A 1 92 ? 6.976 -7.001 -1.089 1.00 96.12 92 VAL A C 1
ATOM 719 O O . VAL A 1 92 ? 7.543 -7.512 -2.052 1.00 96.12 92 VAL A O 1
ATOM 722 N N . ALA A 1 93 ? 6.204 -5.920 -1.214 1.00 93.44 93 ALA A N 1
ATOM 723 C CA . ALA A 1 93 ? 5.987 -5.258 -2.495 1.00 93.44 93 ALA A CA 1
ATOM 724 C C . ALA A 1 93 ? 7.271 -4.604 -3.025 1.00 93.44 93 ALA A C 1
ATOM 726 O O . ALA A 1 93 ? 7.570 -4.740 -4.206 1.00 93.44 93 ALA A O 1
ATOM 727 N N . GLU A 1 94 ? 8.037 -3.933 -2.167 1.00 92.69 94 GLU A N 1
ATOM 728 C CA . GLU A 1 94 ? 9.327 -3.332 -2.508 1.00 92.69 94 GLU A CA 1
ATOM 729 C C . GLU A 1 94 ? 10.302 -4.391 -3.022 1.00 92.69 94 GLU A C 1
ATOM 731 O O . GLU A 1 94 ? 10.786 -4.265 -4.142 1.00 92.69 94 GLU A O 1
ATOM 736 N N . PHE A 1 95 ? 10.477 -5.489 -2.284 1.00 92.12 95 PHE A N 1
ATOM 737 C CA . PHE A 1 95 ? 11.348 -6.591 -2.689 1.00 92.12 95 PHE A CA 1
ATOM 738 C C . PHE A 1 95 ? 10.942 -7.202 -4.039 1.00 92.12 95 PHE A C 1
ATOM 740 O O . PHE A 1 95 ? 11.790 -7.490 -4.882 1.00 92.12 95 PHE A O 1
ATOM 747 N N . LEU A 1 96 ? 9.638 -7.380 -4.282 1.00 89.81 96 LEU A N 1
ATOM 748 C CA . LEU A 1 96 ? 9.142 -7.890 -5.563 1.00 89.81 96 LEU A CA 1
ATOM 749 C C . LEU A 1 96 ? 9.418 -6.926 -6.719 1.00 89.81 96 LEU A C 1
ATOM 751 O O . LEU A 1 96 ? 9.782 -7.376 -7.804 1.00 89.81 96 LEU A O 1
ATOM 755 N N . PHE A 1 97 ? 9.242 -5.621 -6.502 1.00 87.00 97 PHE A N 1
ATOM 756 C CA . PHE A 1 97 ? 9.561 -4.609 -7.506 1.00 87.00 97 PHE A CA 1
ATOM 757 C C . PHE A 1 97 ? 11.065 -4.562 -7.776 1.00 87.00 97 PHE A C 1
ATOM 759 O O . PHE A 1 97 ? 11.459 -4.596 -8.936 1.00 87.00 97 PHE A O 1
ATOM 766 N N . GLU A 1 98 ? 11.901 -4.569 -6.739 1.00 85.25 98 GLU A N 1
ATOM 767 C CA . GLU A 1 98 ? 13.355 -4.629 -6.902 1.00 85.25 98 GLU A CA 1
ATOM 768 C C . GLU A 1 98 ? 13.793 -5.874 -7.677 1.00 85.25 98 GLU A C 1
ATOM 770 O O . GLU A 1 98 ? 14.609 -5.762 -8.575 1.00 85.25 98 GLU A O 1
ATOM 775 N N . GLN A 1 99 ? 13.221 -7.051 -7.410 1.00 86.25 99 GLN A N 1
ATOM 776 C CA . GLN A 1 99 ? 13.626 -8.281 -8.097 1.00 86.25 99 GLN A CA 1
ATOM 777 C C . GLN A 1 99 ? 13.137 -8.373 -9.555 1.00 86.25 99 GLN A C 1
ATOM 779 O O . GLN A 1 99 ? 13.724 -9.094 -10.364 1.00 86.25 99 GLN A O 1
ATOM 784 N N . LYS A 1 100 ? 11.986 -7.769 -9.874 1.00 82.06 100 LYS A N 1
ATOM 785 C CA . LYS A 1 100 ? 11.302 -7.959 -11.167 1.00 82.06 100 LYS A CA 1
ATOM 786 C C . LYS A 1 100 ? 11.425 -6.781 -12.120 1.00 82.06 100 LYS A C 1
ATOM 788 O O . LYS A 1 100 ? 11.086 -6.954 -13.287 1.00 82.06 100 LYS A O 1
ATOM 793 N N . VAL A 1 101 ? 11.827 -5.615 -11.628 1.00 76.19 101 VAL A N 1
ATOM 794 C CA . VAL A 1 101 ? 11.851 -4.363 -12.392 1.00 76.19 101 VAL A CA 1
ATOM 795 C C . VAL A 1 101 ? 13.250 -3.752 -12.451 1.00 76.19 101 VAL A C 1
ATOM 797 O O . VAL A 1 101 ? 13.596 -3.168 -13.476 1.00 76.19 101 VAL A O 1
ATOM 800 N N . VAL A 1 102 ? 14.026 -3.851 -11.368 1.00 68.69 102 VAL A N 1
ATOM 801 C CA . VAL A 1 102 ? 15.403 -3.333 -11.285 1.00 68.69 102 VAL A CA 1
ATOM 802 C C . VAL A 1 102 ? 16.391 -4.425 -11.682 1.00 68.69 102 VAL A C 1
ATOM 804 O O . VAL A 1 102 ? 17.390 -4.063 -12.341 1.00 68.69 102 VAL A O 1
#

Solvent-accessible surface area (backbone atoms only — not comparable to full-atom values): 5575 Å² total; per-residue (Å²): 131,97,44,74,66,59,56,50,51,52,50,51,52,53,52,52,49,52,62,72,27,45,62,34,45,55,51,45,52,48,53,53,49,36,31,71,75,68,72,50,66,64,72,86,86,44,73,100,54,60,71,63,45,27,26,48,38,53,13,51,51,52,27,58,72,42,40,68,55,30,40,73,75,49,50,91,46,16,64,63,52,32,49,53,51,19,53,51,44,22,54,54,41,42,53,50,44,51,73,70,64,106

Radius of gyration: 16.2 Å; Cα contacts (8 Å, |Δi|>4): 80; chains: 1; bounding box: 39×19×45 Å